Protein AF-A0A2V9R6T0-F1 (afdb_monomer_lite)

Sequence (120 aa):
MTHANSLVVWLVMPTHTGNEALAFILRWIHLLAGITWVGLLYFFNLVNVPFMKQVDAAAKPKVFQYMTLPTLNLFRWSALLTVFMGFWYWSQIYVAADAKRDGTNPGATIGLFLLKGRSR

pLDDT: mean 86.35, std 11.35, range [49.09, 97.75]

Secondary structure (DSSP, 8-state):
-HHHHHHHHHHHSPP--HHHHHHHHHHHHHHHHHHHHHHHHHIIIIIIHHHHHHS-TTTHHHHIIIIIHHHHHHHHHHHHHHHHHHHHHHIIIIIHHHHHHHT--HHHHHHHHHHHTT--

Radius of gyration: 23.48 Å; chains: 1; bounding box: 47×50×60 Å

Structure (mmCIF, N/CA/C/O backbone):
data_AF-A0A2V9R6T0-F1
#
_entry.id   AF-A0A2V9R6T0-F1
#
loop_
_atom_site.group_PDB
_atom_site.id
_atom_site.type_symbol
_atom_site.label_atom_id
_atom_site.label_alt_id
_atom_site.label_comp_id
_atom_site.label_asym_id
_atom_site.label_entity_id
_atom_site.label_seq_id
_atom_site.pdbx_PDB_ins_code
_atom_site.Cartn_x
_atom_site.Cartn_y
_atom_site.Cartn_z
_atom_site.occupancy
_atom_site.B_iso_or_equiv
_atom_site.auth_seq_id
_atom_site.auth_comp_id
_atom_site.auth_asym_id
_atom_site.auth_atom_id
_atom_site.pdbx_PDB_model_num
ATOM 1 N N . MET A 1 1 ? 28.602 -41.046 -23.183 1.00 56.12 1 MET A N 1
ATOM 2 C CA . MET A 1 1 ? 27.557 -40.110 -23.668 1.00 5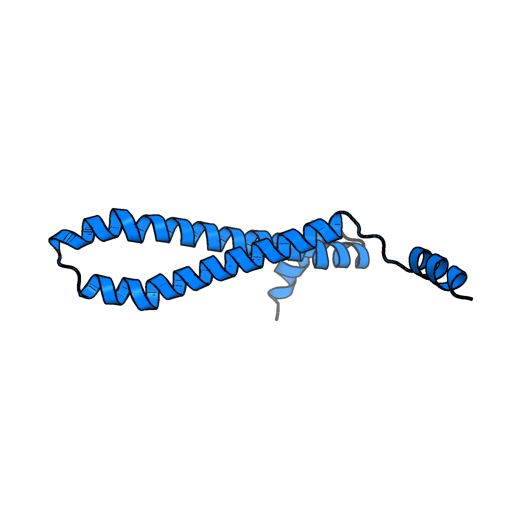6.12 1 MET A CA 1
ATOM 3 C C . MET A 1 1 ? 26.994 -39.194 -22.568 1.00 56.12 1 MET A C 1
ATOM 5 O O . MET A 1 1 ? 26.330 -38.225 -22.893 1.00 56.12 1 MET A O 1
ATOM 9 N N . THR A 1 2 ? 27.302 -39.413 -21.284 1.00 59.25 2 THR A N 1
ATOM 10 C CA . THR A 1 2 ? 26.828 -38.601 -20.142 1.00 59.25 2 THR A CA 1
ATOM 11 C C . THR A 1 2 ? 27.580 -37.274 -19.927 1.00 59.25 2 THR A C 1
ATOM 13 O O . THR A 1 2 ? 26.988 -36.330 -19.422 1.00 59.25 2 THR A O 1
ATOM 16 N N . HIS A 1 3 ? 28.842 -37.154 -20.364 1.00 57.22 3 HIS A N 1
ATOM 17 C CA . HIS A 1 3 ? 29.650 -35.924 -20.223 1.00 57.22 3 HIS A CA 1
ATOM 18 C C . HIS A 1 3 ? 29.343 -34.825 -21.258 1.00 57.22 3 HIS A C 1
ATOM 20 O O . HIS A 1 3 ? 29.633 -33.656 -21.024 1.00 57.22 3 HIS A O 1
ATOM 26 N N . ALA A 1 4 ? 28.746 -35.178 -22.402 1.00 59.28 4 ALA A N 1
ATOM 27 C CA . ALA A 1 4 ? 28.353 -34.200 -23.420 1.00 59.28 4 ALA A CA 1
ATOM 28 C C . ALA A 1 4 ? 27.143 -33.369 -22.959 1.00 59.28 4 ALA A C 1
ATOM 30 O O . ALA A 1 4 ? 27.075 -32.169 -23.208 1.00 59.28 4 ALA A O 1
ATOM 31 N N . ASN A 1 5 ? 26.231 -33.988 -22.202 1.00 62.75 5 ASN A N 1
ATOM 32 C CA . ASN A 1 5 ? 25.014 -33.335 -21.728 1.00 62.75 5 ASN A CA 1
ATOM 33 C C . ASN A 1 5 ? 25.303 -32.222 -20.708 1.00 62.75 5 ASN A C 1
ATOM 35 O O . ASN A 1 5 ? 24.610 -31.212 -20.711 1.00 62.75 5 ASN A O 1
ATOM 39 N N . SER A 1 6 ? 26.345 -32.345 -19.876 1.00 68.12 6 SER A N 1
ATOM 40 C CA . SER A 1 6 ? 26.683 -31.318 -18.876 1.00 68.12 6 SER A CA 1
ATOM 41 C C . SER A 1 6 ? 27.251 -30.032 -19.484 1.00 68.12 6 SER A C 1
ATOM 43 O O . SER A 1 6 ? 27.017 -28.953 -18.947 1.00 68.12 6 SER A O 1
ATOM 45 N N . LEU A 1 7 ? 27.970 -30.123 -20.608 1.00 70.06 7 LEU A N 1
ATOM 46 C CA . LEU A 1 7 ? 28.499 -28.949 -21.317 1.00 70.06 7 LEU A CA 1
ATOM 47 C C . LEU A 1 7 ? 27.400 -28.211 -22.090 1.00 70.06 7 LEU A C 1
ATOM 49 O O . LEU A 1 7 ? 27.383 -26.984 -22.122 1.00 70.06 7 LEU A O 1
ATOM 53 N N . VAL A 1 8 ? 26.446 -28.960 -22.652 1.00 72.69 8 VAL A N 1
ATOM 54 C CA . VAL A 1 8 ? 25.255 -28.397 -23.304 1.00 72.69 8 VAL A CA 1
ATOM 55 C C . VAL A 1 8 ? 24.366 -27.671 -22.293 1.00 72.69 8 VAL A C 1
ATOM 57 O O . VAL A 1 8 ? 23.856 -26.600 -22.605 1.00 72.69 8 VAL A O 1
ATOM 60 N N . VAL A 1 9 ? 24.236 -28.193 -21.066 1.00 74.50 9 VAL A N 1
ATOM 61 C CA . VAL A 1 9 ? 23.524 -27.498 -19.982 1.00 74.50 9 VAL A CA 1
ATOM 62 C C . VAL A 1 9 ? 24.165 -26.133 -19.725 1.00 74.50 9 VAL A C 1
ATOM 64 O O . VAL A 1 9 ? 23.489 -25.127 -19.883 1.00 74.50 9 VAL A O 1
ATOM 67 N N . TRP A 1 10 ? 25.467 -26.055 -19.444 1.00 72.12 10 TRP A N 1
ATOM 68 C CA . TRP A 1 10 ? 26.134 -24.769 -19.181 1.00 72.12 10 TRP A CA 1
ATOM 69 C C . TRP A 1 10 ? 26.043 -23.750 -20.329 1.00 72.12 10 TRP A C 1
ATOM 71 O O . TRP A 1 10 ? 26.014 -22.553 -20.060 1.00 72.12 10 TRP A O 1
ATOM 81 N N . LEU A 1 11 ? 25.963 -24.204 -21.583 1.00 77.75 11 LEU A N 1
ATOM 82 C CA . LEU A 1 11 ? 25.827 -23.333 -22.756 1.00 77.75 11 LEU A CA 1
ATOM 83 C C . LEU A 1 11 ? 24.414 -22.732 -22.905 1.00 77.75 11 LEU A C 1
ATOM 85 O O . LEU A 1 11 ? 24.262 -21.658 -23.482 1.00 77.75 11 LEU A O 1
ATOM 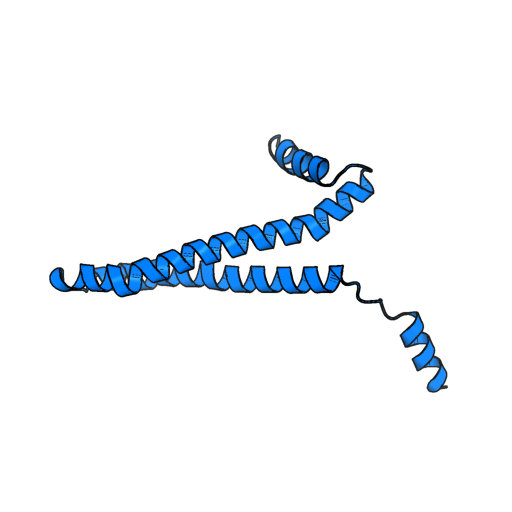89 N N . VAL A 1 12 ? 23.385 -23.434 -22.420 1.00 77.94 12 VAL A N 1
ATOM 90 C CA . VAL A 1 12 ? 21.966 -23.059 -22.589 1.00 77.94 12 VAL A CA 1
ATOM 91 C C . VAL A 1 12 ? 21.364 -22.468 -21.305 1.00 77.94 12 VAL A C 1
ATOM 93 O O . VAL A 1 12 ? 20.288 -21.873 -21.352 1.00 77.94 12 VAL A O 1
ATOM 96 N N . MET A 1 13 ? 22.044 -22.583 -20.157 1.00 75.00 13 MET A N 1
ATOM 97 C CA . MET A 1 13 ? 21.575 -21.998 -18.897 1.00 75.00 13 MET A CA 1
ATOM 98 C C . MET A 1 13 ? 21.495 -20.464 -18.999 1.00 75.00 13 MET A C 1
ATOM 100 O O . MET A 1 13 ? 22.505 -19.816 -19.285 1.00 75.00 13 MET A O 1
ATOM 104 N N . PRO A 1 14 ? 20.324 -19.856 -18.731 1.00 72.19 14 PRO A N 1
ATOM 105 C CA . PRO A 1 14 ? 20.191 -18.407 -18.668 1.00 72.19 14 PRO A CA 1
ATOM 106 C C . PRO A 1 14 ? 21.121 -17.826 -17.599 1.00 72.19 14 PRO A C 1
ATOM 108 O O . PRO A 1 14 ? 21.140 -18.288 -16.458 1.00 72.19 14 PRO A O 1
ATOM 111 N N . THR A 1 15 ? 21.882 -16.792 -17.947 1.00 74.50 15 THR A N 1
ATOM 112 C CA . THR A 1 15 ? 22.682 -16.045 -16.976 1.00 74.50 15 THR A CA 1
ATOM 113 C C . THR A 1 15 ? 21.765 -15.151 -16.154 1.00 74.50 15 THR A C 1
ATOM 115 O O . THR A 1 15 ? 21.173 -14.226 -16.709 1.00 74.50 15 THR A O 1
ATOM 118 N N . HIS A 1 16 ? 21.674 -15.384 -14.845 1.00 70.25 16 HIS A N 1
ATOM 119 C CA . HIS A 1 16 ? 20.917 -14.501 -13.963 1.00 70.25 16 HIS A CA 1
ATOM 120 C C . HIS A 1 16 ? 21.584 -13.131 -13.875 1.00 70.25 16 HIS A C 1
ATOM 122 O O . HIS A 1 16 ? 22.672 -12.989 -13.312 1.00 70.25 16 HIS A O 1
ATOM 128 N N . THR A 1 17 ? 20.946 -12.113 -14.447 1.00 81.12 17 THR A N 1
ATOM 129 C CA . THR A 1 17 ? 21.444 -10.737 -14.370 1.00 81.12 17 THR A CA 1
ATOM 130 C C . THR A 1 17 ? 21.092 -10.099 -13.021 1.00 81.12 17 THR A C 1
ATOM 132 O O . THR A 1 17 ? 20.099 -10.451 -12.385 1.00 81.12 17 THR A O 1
ATOM 135 N N . GLY A 1 18 ? 21.870 -9.104 -12.574 1.00 80.00 18 GLY A N 1
ATOM 136 C CA . GLY A 1 18 ? 21.569 -8.369 -11.333 1.00 80.00 18 GLY A CA 1
ATOM 137 C C . GLY A 1 18 ? 20.174 -7.723 -11.326 1.00 80.00 18 GLY A C 1
ATOM 138 O O . GLY A 1 18 ? 19.544 -7.611 -10.277 1.00 80.00 18 GLY A O 1
ATOM 139 N N . ASN A 1 19 ? 19.646 -7.379 -12.503 1.00 82.75 19 ASN A N 1
ATOM 140 C CA . ASN A 1 19 ? 18.300 -6.828 -12.662 1.00 82.75 19 ASN A CA 1
ATOM 141 C C . ASN A 1 19 ? 17.198 -7.852 -12.354 1.00 82.75 19 ASN A C 1
ATOM 143 O O . ASN A 1 19 ? 16.179 -7.493 -11.770 1.00 82.75 19 ASN A O 1
ATOM 147 N N . GLU A 1 20 ? 17.400 -9.127 -12.691 1.00 84.62 20 GLU A N 1
ATOM 148 C CA . GLU A 1 20 ? 16.445 -10.195 -12.367 1.00 84.62 20 GLU A CA 1
ATOM 149 C C . GLU A 1 20 ? 16.375 -10.440 -10.858 1.00 84.62 20 GLU A C 1
ATOM 151 O O . GLU A 1 20 ? 15.283 -10.576 -10.301 1.00 84.62 20 GLU A O 1
ATOM 156 N N . ALA A 1 21 ? 17.530 -10.430 -10.183 1.00 87.06 21 ALA A N 1
ATOM 157 C CA . ALA A 1 21 ? 17.602 -10.557 -8.730 1.00 87.06 21 ALA A CA 1
ATOM 158 C C . ALA A 1 21 ? 16.884 -9.393 -8.026 1.00 87.06 21 ALA A C 1
ATOM 160 O O . ALA A 1 21 ? 16.087 -9.616 -7.111 1.00 87.06 21 ALA A O 1
ATOM 161 N N . LEU A 1 22 ? 17.097 -8.156 -8.489 1.00 87.94 22 LEU A N 1
ATOM 162 C CA . LEU A 1 22 ? 16.386 -6.982 -7.975 1.00 87.94 22 LEU A CA 1
ATOM 163 C C . LEU A 1 22 ? 14.874 -7.074 -8.213 1.00 87.94 22 LEU A C 1
ATOM 165 O O . LEU A 1 22 ? 14.099 -6.843 -7.285 1.00 87.94 22 LEU A O 1
ATOM 169 N N . ALA A 1 23 ? 14.442 -7.466 -9.413 1.00 88.69 23 ALA A N 1
ATOM 170 C CA . ALA A 1 23 ? 13.027 -7.639 -9.733 1.00 88.69 23 ALA A CA 1
ATOM 171 C C . ALA A 1 23 ? 12.361 -8.694 -8.831 1.00 88.69 23 ALA A C 1
ATOM 173 O O . ALA A 1 23 ? 11.238 -8.496 -8.362 1.00 88.69 23 ALA A O 1
ATOM 174 N N . PHE A 1 24 ? 13.055 -9.798 -8.545 1.00 90.19 24 PHE A N 1
ATOM 175 C CA . PHE A 1 24 ? 12.573 -10.823 -7.622 1.00 90.19 24 PHE A CA 1
ATOM 176 C C . PHE A 1 24 ? 12.392 -10.273 -6.201 1.00 90.19 24 PHE A C 1
ATOM 178 O O . PHE A 1 24 ? 11.322 -10.439 -5.612 1.00 90.19 24 PHE A O 1
ATOM 185 N N . ILE A 1 25 ? 13.397 -9.572 -5.672 1.00 92.12 25 ILE A N 1
ATOM 186 C CA . ILE A 1 25 ? 13.343 -8.973 -4.330 1.00 92.12 25 ILE A CA 1
ATOM 187 C C . ILE A 1 25 ? 12.193 -7.962 -4.234 1.00 92.12 25 ILE A C 1
ATOM 189 O O . ILE A 1 25 ? 11.384 -8.036 -3.308 1.00 92.12 25 ILE A O 1
ATOM 193 N N . LEU A 1 26 ? 12.067 -7.061 -5.211 1.00 92.56 26 LEU A N 1
ATOM 194 C CA . LEU A 1 26 ? 10.995 -6.062 -5.255 1.00 92.56 26 LEU A CA 1
ATOM 195 C C . LEU A 1 26 ? 9.604 -6.702 -5.272 1.00 92.56 26 LEU A C 1
ATOM 197 O O . LEU A 1 26 ? 8.710 -6.239 -4.561 1.00 92.56 26 LEU A O 1
ATOM 201 N N . ARG A 1 27 ? 9.427 -7.793 -6.030 1.00 93.31 27 ARG A N 1
ATOM 202 C CA . ARG A 1 27 ? 8.170 -8.552 -6.063 1.00 93.31 27 ARG A CA 1
ATOM 203 C C . ARG A 1 27 ? 7.815 -9.096 -4.680 1.00 93.31 27 ARG A C 1
ATOM 205 O O . ARG A 1 27 ? 6.684 -8.924 -4.234 1.00 93.31 27 ARG A O 1
ATOM 212 N N . TRP A 1 28 ? 8.758 -9.735 -3.992 1.00 94.75 28 TRP A N 1
ATOM 213 C CA . TRP A 1 28 ? 8.494 -10.298 -2.665 1.00 94.75 28 TRP A CA 1
ATOM 214 C C . TRP A 1 28 ? 8.236 -9.224 -1.615 1.00 94.75 28 TRP A C 1
ATOM 216 O O . TRP A 1 28 ? 7.294 -9.365 -0.839 1.00 94.75 28 TRP A O 1
ATOM 226 N N . ILE A 1 29 ? 8.997 -8.127 -1.624 1.00 96.06 29 ILE A N 1
ATOM 227 C CA . ILE A 1 29 ? 8.743 -7.001 -0.715 1.00 96.06 29 IL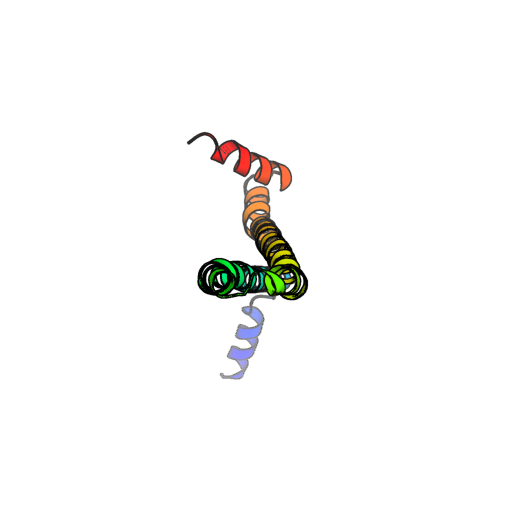E A CA 1
ATOM 228 C C . ILE A 1 29 ? 7.346 -6.420 -0.966 1.00 96.06 29 ILE A C 1
ATOM 230 O O . ILE A 1 29 ? 6.610 -6.198 -0.007 1.00 96.06 29 ILE A O 1
ATOM 234 N N . HIS A 1 30 ? 6.944 -6.226 -2.228 1.00 95.75 30 HIS A N 1
ATOM 235 C CA . HIS A 1 30 ? 5.597 -5.767 -2.577 1.00 95.75 30 HIS A CA 1
ATOM 236 C C . HIS A 1 30 ? 4.508 -6.707 -2.038 1.00 95.75 30 HIS A C 1
ATOM 238 O O . HIS A 1 30 ? 3.546 -6.243 -1.430 1.00 95.75 30 HIS A O 1
ATOM 244 N N . LEU A 1 31 ? 4.673 -8.023 -2.210 1.00 96.38 31 LEU A N 1
ATOM 245 C CA . LEU A 1 31 ? 3.705 -9.015 -1.733 1.00 96.38 31 LEU A CA 1
ATOM 246 C C . LEU A 1 31 ? 3.617 -9.052 -0.202 1.00 96.38 31 LEU A C 1
ATOM 248 O O . LEU A 1 31 ? 2.517 -9.034 0.341 1.00 96.38 31 LEU A O 1
ATOM 252 N N . LEU A 1 32 ? 4.749 -9.059 0.505 1.00 97.56 32 LEU A N 1
ATOM 253 C CA . LEU A 1 32 ? 4.776 -9.074 1.973 1.00 97.56 32 LEU A CA 1
ATOM 254 C C . LEU A 1 32 ? 4.216 -7.776 2.572 1.00 97.56 32 LEU A C 1
ATOM 256 O O . LEU A 1 32 ? 3.456 -7.815 3.546 1.00 97.56 32 LEU A O 1
ATOM 260 N N . ALA A 1 33 ? 4.541 -6.630 1.969 1.00 97.25 33 ALA A N 1
ATOM 261 C CA . ALA A 1 33 ? 3.948 -5.351 2.341 1.00 97.25 33 ALA A CA 1
ATOM 262 C C . ALA A 1 33 ? 2.432 -5.361 2.087 1.00 97.25 33 ALA A C 1
ATOM 264 O O . ALA A 1 33 ? 1.676 -4.928 2.957 1.00 97.25 33 ALA A O 1
ATOM 265 N N . GLY A 1 34 ? 1.985 -5.928 0.959 1.00 97.44 34 GLY A N 1
ATOM 266 C CA . GLY A 1 34 ? 0.572 -6.036 0.599 1.00 97.44 34 GLY A CA 1
ATOM 267 C C . GLY A 1 34 ? -0.215 -6.935 1.551 1.00 97.44 34 GLY A C 1
ATOM 268 O O . GLY A 1 34 ? -1.286 -6.548 2.015 1.00 97.44 34 GLY A O 1
ATOM 269 N N . ILE A 1 35 ? 0.343 -8.092 1.920 1.00 97.75 35 ILE A N 1
ATOM 270 C CA . ILE A 1 35 ? -0.224 -8.990 2.939 1.00 97.75 35 ILE A CA 1
ATOM 271 C C . ILE A 1 35 ? -0.359 -8.256 4.275 1.00 97.75 35 ILE A C 1
ATOM 273 O O . ILE A 1 35 ? -1.407 -8.332 4.911 1.00 97.75 35 ILE A O 1
ATOM 277 N N . THR A 1 36 ? 0.668 -7.510 4.685 1.00 96.88 36 THR A N 1
ATOM 278 C CA . THR A 1 36 ? 0.626 -6.722 5.925 1.00 96.88 36 THR A CA 1
ATOM 279 C C . THR A 1 36 ? -0.443 -5.630 5.847 1.00 96.88 36 THR A C 1
ATOM 281 O O . THR A 1 36 ? -1.237 -5.475 6.772 1.00 96.88 36 THR A O 1
ATOM 284 N N . TRP A 1 37 ? -0.516 -4.905 4.730 1.00 97.75 37 TRP A N 1
ATOM 285 C CA . TRP A 1 37 ? -1.484 -3.832 4.514 1.00 97.75 37 TRP A CA 1
ATOM 286 C C . TRP A 1 37 ? -2.931 -4.343 4.576 1.00 97.75 37 TRP A C 1
ATOM 288 O O . TRP A 1 37 ? -3.743 -3.819 5.343 1.00 97.75 37 TRP A O 1
ATOM 298 N N . VAL A 1 38 ? -3.242 -5.407 3.830 1.00 97.56 38 VAL A N 1
ATOM 299 C CA . VAL A 1 38 ? -4.577 -6.027 3.803 1.00 97.56 38 VAL A CA 1
ATOM 300 C C . VAL A 1 38 ? -4.897 -6.728 5.126 1.00 97.56 38 VAL A C 1
ATOM 302 O O . VAL A 1 38 ? -6.009 -6.601 5.638 1.00 97.56 38 VAL A O 1
ATOM 305 N N . GLY A 1 39 ? -3.924 -7.404 5.737 1.00 97.50 39 GLY A N 1
ATOM 306 C CA . GLY A 1 39 ? -4.085 -8.022 7.054 1.00 97.50 39 GLY A CA 1
ATOM 307 C C . GLY A 1 39 ? -4.457 -7.001 8.131 1.00 97.50 39 GLY A C 1
ATOM 308 O O . GLY A 1 39 ? -5.371 -7.235 8.923 1.00 97.50 39 GLY A O 1
ATOM 309 N N . LEU A 1 40 ? -3.825 -5.824 8.112 1.00 96.75 40 LEU A N 1
ATOM 310 C CA . LEU A 1 40 ? -4.167 -4.722 9.010 1.00 96.75 40 LEU A CA 1
ATOM 311 C C . LEU A 1 40 ? -5.546 -4.119 8.708 1.00 96.75 40 LEU A C 1
ATOM 313 O O . LEU A 1 40 ? -6.261 -3.773 9.649 1.00 96.75 40 LEU A O 1
ATOM 317 N N . LEU A 1 41 ? -5.974 -4.049 7.438 1.00 96.62 41 LEU A N 1
ATOM 318 C CA . LEU A 1 41 ? -7.357 -3.669 7.105 1.00 96.62 41 LEU A CA 1
ATOM 319 C C . LEU A 1 41 ? -8.358 -4.618 7.751 1.00 96.62 41 LEU A C 1
ATOM 321 O O . LEU A 1 41 ? -9.327 -4.160 8.359 1.00 96.62 41 LEU A O 1
ATOM 325 N N . TYR A 1 42 ? -8.133 -5.924 7.646 1.00 97.31 42 TYR A N 1
ATOM 326 C CA . TYR A 1 42 ? -9.021 -6.901 8.264 1.00 97.31 42 TYR A CA 1
ATOM 327 C C . TYR A 1 42 ? -9.000 -6.811 9.786 1.00 97.31 42 TYR A C 1
ATOM 329 O O . TYR A 1 42 ? -10.068 -6.820 10.395 1.00 97.31 42 TYR A O 1
ATOM 337 N N . PHE A 1 43 ? -7.834 -6.616 10.401 1.00 95.88 43 PHE A N 1
ATOM 338 C CA . PHE A 1 43 ? -7.746 -6.362 11.838 1.00 95.88 43 PHE A CA 1
ATOM 339 C C . PHE A 1 43 ? -8.591 -5.149 12.257 1.00 95.88 43 PHE A C 1
ATOM 341 O O . PHE A 1 43 ? -9.405 -5.253 13.175 1.00 95.88 43 PHE A O 1
ATOM 348 N N . PHE A 1 44 ? -8.462 -4.010 11.574 1.00 95.75 44 PHE A N 1
ATOM 349 C CA . PHE A 1 44 ? -9.218 -2.813 11.939 1.00 95.75 44 PHE A CA 1
ATOM 350 C C . PHE A 1 44 ? -10.728 -2.981 11.757 1.00 95.75 44 PHE A C 1
ATOM 352 O O . PHE A 1 44 ? -11.490 -2.613 12.653 1.00 95.75 44 PHE A O 1
ATOM 359 N N . ASN A 1 45 ? -11.156 -3.553 10.631 1.00 95.19 45 ASN A N 1
ATOM 360 C CA . ASN A 1 45 ? -12.573 -3.665 10.291 1.00 95.19 45 ASN A CA 1
ATOM 361 C C . ASN A 1 45 ? -13.287 -4.776 11.072 1.00 95.19 45 ASN A C 1
ATOM 363 O O . ASN A 1 45 ? -14.392 -4.564 11.568 1.00 95.19 45 ASN A O 1
ATOM 367 N N . LEU A 1 46 ? -12.665 -5.951 11.183 1.00 96.62 46 LEU A N 1
ATOM 368 C CA . LEU A 1 46 ? -13.309 -7.143 11.737 1.00 96.62 46 LEU A CA 1
ATOM 369 C C . LEU A 1 46 ? -13.067 -7.305 13.238 1.00 96.62 46 LEU A C 1
ATOM 371 O O . LEU A 1 46 ? -13.910 -7.877 13.922 1.00 96.62 46 LEU A O 1
ATOM 375 N N . VAL A 1 47 ? -11.941 -6.807 13.759 1.00 95.50 47 VAL A N 1
ATOM 376 C CA . VAL A 1 47 ? -11.547 -7.018 15.161 1.00 95.50 47 VAL A CA 1
ATOM 377 C C . VAL A 1 47 ? -11.615 -5.720 15.960 1.00 95.50 47 VAL A C 1
ATOM 379 O O . VAL A 1 47 ? -12.352 -5.648 16.942 1.00 95.50 47 VAL A O 1
ATOM 382 N N . ASN A 1 48 ? -10.900 -4.672 15.540 1.00 93.81 48 ASN A N 1
ATOM 383 C CA . ASN A 1 48 ? -10.757 -3.455 16.344 1.00 93.81 48 ASN A CA 1
ATOM 384 C C . ASN A 1 48 ? -12.089 -2.706 16.523 1.00 93.81 48 ASN A C 1
ATOM 386 O O . ASN A 1 48 ? -12.427 -2.310 17.636 1.00 93.81 48 ASN A O 1
ATOM 390 N N . VAL A 1 49 ? -12.872 -2.527 15.451 1.00 93.44 49 VAL A N 1
ATOM 391 C CA . VAL A 1 49 ? -14.152 -1.797 15.525 1.00 93.44 49 VAL A CA 1
ATOM 392 C C . VAL A 1 49 ? -15.163 -2.480 16.463 1.00 93.44 49 VAL A C 1
ATOM 394 O O . VAL A 1 49 ? -15.696 -1.789 17.335 1.00 93.44 49 VAL A O 1
ATOM 397 N N . PRO A 1 50 ? -15.436 -3.798 16.363 1.00 95.12 50 PRO A N 1
ATOM 398 C CA . PRO A 1 50 ? -16.284 -4.489 17.337 1.00 95.12 50 PRO A CA 1
ATOM 399 C C . PRO A 1 50 ? -15.712 -4.483 18.758 1.00 95.12 50 PRO A C 1
ATOM 401 O O . PRO A 1 50 ? -16.460 -4.245 19.705 1.00 95.12 50 PRO A O 1
ATOM 404 N N . PHE A 1 51 ? -14.400 -4.685 18.914 1.00 93.56 51 PHE A N 1
ATOM 405 C CA . PHE A 1 51 ? -13.731 -4.675 20.216 1.00 93.56 51 PHE A CA 1
ATOM 406 C C . PHE A 1 51 ? -13.913 -3.336 20.944 1.00 93.56 51 PHE A C 1
ATOM 408 O O . PHE A 1 51 ? -14.335 -3.303 22.098 1.00 93.56 51 PHE A O 1
ATOM 415 N N . MET A 1 52 ? -13.722 -2.212 20.251 1.00 91.94 52 MET A N 1
ATOM 416 C CA . MET A 1 52 ? -13.861 -0.869 20.829 1.00 91.94 52 MET A CA 1
ATOM 417 C C . MET A 1 52 ? -15.286 -0.527 21.305 1.00 91.94 52 MET A C 1
ATOM 419 O O . MET A 1 52 ? -15.458 0.412 22.091 1.00 91.94 52 MET A O 1
ATOM 423 N N . LYS A 1 53 ? -16.312 -1.270 20.863 1.00 91.94 53 LYS A N 1
ATOM 424 C CA . LYS A 1 53 ? -17.687 -1.141 21.381 1.00 91.94 53 LYS A CA 1
ATOM 425 C C . LYS A 1 53 ? -17.856 -1.772 22.764 1.00 91.94 53 LYS A C 1
ATOM 427 O O . LYS A 1 53 ? -18.738 -1.347 23.499 1.00 91.94 53 LYS A O 1
ATOM 432 N N . GLN A 1 54 ? -17.024 -2.755 23.104 1.00 93.00 54 GLN A N 1
ATOM 433 C CA . GLN A 1 54 ? -17.083 -3.502 24.366 1.00 93.00 54 GLN A CA 1
ATOM 434 C C . GLN A 1 54 ? -16.186 -2.892 25.454 1.00 93.00 54 GLN A C 1
ATOM 436 O O . GLN A 1 54 ? -16.376 -3.159 26.635 1.00 93.00 54 GLN A O 1
ATOM 441 N N . VAL A 1 55 ? -15.205 -2.072 25.067 1.00 92.12 55 VAL A N 1
ATOM 442 C CA . VAL A 1 55 ? -14.279 -1.407 25.994 1.00 92.12 55 VAL A CA 1
ATOM 443 C C . VAL A 1 55 ? -14.991 -0.283 26.755 1.00 92.12 55 VAL A C 1
ATOM 445 O O . VAL A 1 55 ? -15.663 0.553 26.147 1.00 92.12 55 VAL A O 1
ATOM 448 N N . ASP A 1 56 ? -14.790 -0.219 28.072 1.00 92.31 56 ASP A N 1
ATOM 449 C CA . ASP A 1 56 ? -15.300 0.863 28.921 1.00 92.31 56 ASP A CA 1
ATOM 450 C C . ASP A 1 56 ? -14.690 2.229 28.549 1.00 92.31 56 ASP A C 1
ATOM 452 O O . ASP A 1 56 ? -13.523 2.329 28.155 1.00 92.31 56 ASP A O 1
ATOM 456 N N . ALA A 1 57 ? -15.467 3.303 28.687 1.00 90.12 57 ALA A N 1
ATOM 457 C CA . ALA A 1 57 ? -15.092 4.652 28.268 1.00 90.12 57 ALA A CA 1
ATOM 458 C C . ALA A 1 57 ? -13.775 5.135 28.902 1.00 90.12 57 ALA A C 1
ATOM 460 O O . ALA A 1 57 ? -12.981 5.785 28.221 1.00 90.12 57 ALA A O 1
ATOM 461 N N . ALA A 1 58 ? -13.499 4.759 30.155 1.00 92.81 58 ALA A N 1
ATOM 462 C CA . ALA A 1 58 ? -12.259 5.112 30.847 1.00 92.81 58 ALA A CA 1
ATOM 463 C C . ALA A 1 58 ? -11.011 4.413 30.265 1.00 92.81 58 ALA A C 1
ATOM 465 O O . ALA A 1 58 ? -9.901 4.945 30.342 1.00 92.81 58 ALA A O 1
ATOM 466 N N . ALA A 1 59 ? -11.172 3.233 29.658 1.00 91.12 59 ALA A N 1
ATOM 467 C CA . ALA A 1 59 ? -10.073 2.435 29.111 1.00 91.12 59 ALA A CA 1
ATOM 468 C C . ALA A 1 59 ? -9.790 2.720 27.623 1.00 91.12 59 ALA A C 1
ATOM 470 O O . ALA A 1 59 ? -8.660 2.520 27.164 1.00 91.12 59 ALA A O 1
ATOM 471 N N . LYS A 1 60 ? -10.775 3.233 26.869 1.00 91.75 60 LYS A N 1
ATOM 472 C CA . LYS A 1 60 ? -10.647 3.525 25.425 1.00 91.75 60 LYS A CA 1
ATOM 473 C C . LYS A 1 60 ? -9.425 4.377 25.054 1.00 91.75 60 LYS A C 1
ATOM 475 O O . LYS A 1 60 ? -8.750 4.001 24.094 1.00 91.75 60 LYS A O 1
ATOM 480 N N . PRO A 1 61 ? -9.079 5.469 25.769 1.00 93.50 61 PRO A N 1
ATOM 481 C CA . PRO A 1 61 ? -7.935 6.302 25.393 1.00 93.50 61 PRO A CA 1
ATOM 482 C C . PRO A 1 61 ? -6.608 5.540 25.443 1.00 93.50 61 PRO A C 1
ATOM 484 O O . PRO A 1 61 ? -5.786 5.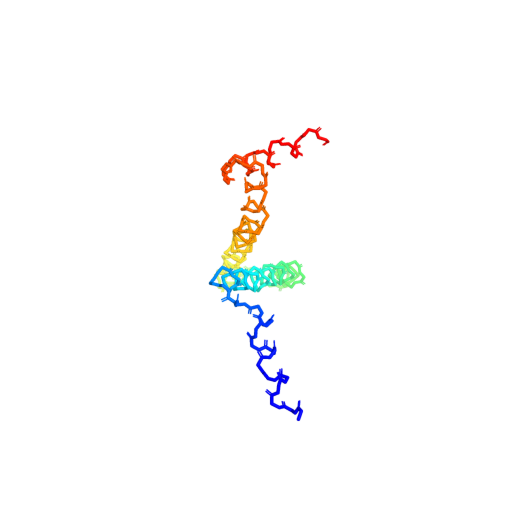672 24.539 1.00 93.50 61 PRO A O 1
ATOM 487 N N . LYS A 1 62 ? -6.425 4.677 26.453 1.00 93.44 62 LYS A N 1
ATOM 488 C CA . LYS A 1 62 ? -5.216 3.852 26.585 1.00 93.44 62 LYS A CA 1
ATOM 489 C C . LYS A 1 62 ? -5.120 2.828 25.455 1.00 93.44 62 LYS A C 1
ATOM 491 O O . LYS A 1 62 ? -4.066 2.700 24.840 1.00 93.44 62 LYS A O 1
ATOM 496 N N . VAL A 1 63 ? -6.220 2.147 25.127 1.00 92.88 63 VAL A N 1
ATOM 497 C CA . VAL A 1 63 ? -6.266 1.213 23.985 1.00 92.88 63 VAL A CA 1
ATOM 498 C C . VAL A 1 63 ? -5.940 1.939 22.678 1.00 92.88 63 VAL A C 1
ATOM 500 O O . VAL A 1 63 ? -5.175 1.441 21.850 1.00 92.88 63 VAL A O 1
ATOM 503 N N . PHE A 1 64 ? -6.472 3.146 22.493 1.00 93.25 64 PHE A N 1
ATOM 504 C CA . PHE A 1 64 ? -6.206 3.925 21.292 1.00 93.25 64 PHE A CA 1
ATOM 505 C C . PHE A 1 64 ? -4.724 4.313 21.179 1.00 93.25 64 PHE A C 1
ATOM 507 O O . PHE A 1 64 ? -4.123 4.132 20.119 1.00 93.25 64 PHE A O 1
ATOM 514 N N . GLN A 1 65 ? -4.121 4.768 22.280 1.00 94.12 65 GLN A N 1
ATOM 515 C CA . GLN A 1 65 ? -2.722 5.189 22.342 1.00 94.12 65 GLN A CA 1
ATOM 516 C C . GLN A 1 65 ? -1.732 4.036 22.140 1.00 94.12 65 GLN A C 1
ATOM 518 O O . GLN A 1 65 ? -0.769 4.192 21.393 1.00 94.12 65 GLN A O 1
ATOM 523 N N . TYR A 1 66 ? -1.951 2.896 22.797 1.00 93.62 66 TYR A N 1
ATOM 524 C CA . TYR A 1 66 ? -0.973 1.803 22.810 1.00 93.62 66 TYR A CA 1
ATOM 525 C C . TYR A 1 66 ? -1.195 0.756 21.717 1.00 93.62 66 TYR A C 1
ATOM 527 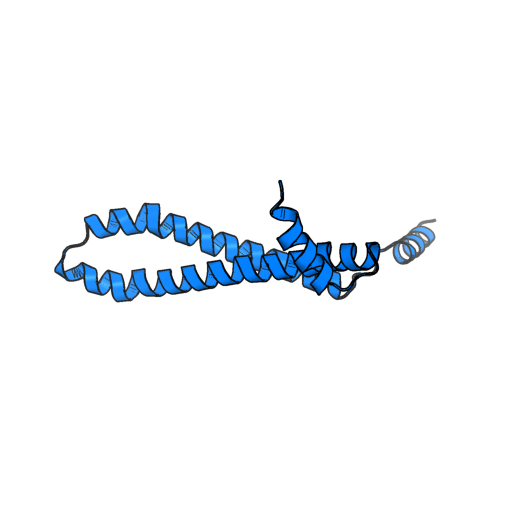O O . TYR A 1 66 ? -0.247 0.076 21.339 1.00 93.62 66 TYR A O 1
ATOM 535 N N . MET A 1 67 ? -2.416 0.629 21.196 1.00 93.75 67 MET A N 1
ATOM 536 C CA . MET A 1 67 ? -2.748 -0.374 20.183 1.00 93.75 67 MET A CA 1
ATOM 537 C C . MET A 1 67 ? -3.136 0.280 18.859 1.00 93.75 67 MET A C 1
ATOM 539 O O . MET A 1 67 ? -2.481 0.065 17.847 1.00 93.75 67 MET A O 1
ATOM 543 N N . THR A 1 68 ? -4.171 1.125 18.845 1.00 94.12 68 THR A N 1
ATOM 544 C CA . THR A 1 68 ? -4.753 1.586 17.571 1.00 94.12 68 THR A CA 1
ATOM 545 C C . THR A 1 68 ? -3.811 2.500 16.786 1.00 94.12 68 THR A C 1
ATOM 547 O O . THR A 1 68 ? -3.607 2.275 15.594 1.00 94.12 68 THR A O 1
ATOM 550 N N . LEU A 1 69 ? -3.212 3.507 17.428 1.00 94.75 69 LEU A N 1
ATOM 551 C CA . LEU A 1 69 ? -2.334 4.470 16.753 1.00 94.75 69 LEU A CA 1
ATOM 552 C C . LEU A 1 69 ? -1.037 3.839 16.207 1.00 94.75 69 LEU A C 1
ATOM 554 O O . LEU A 1 69 ? -0.732 4.0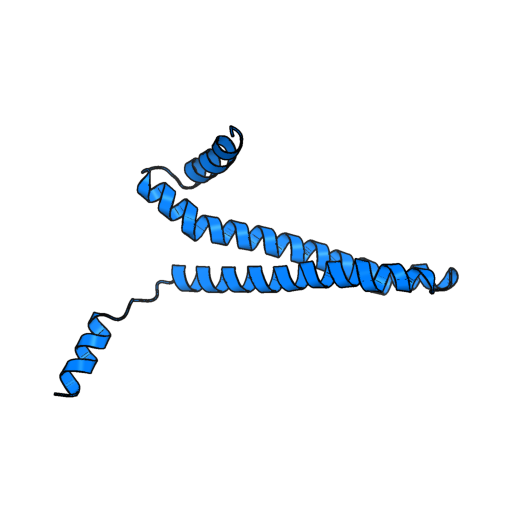76 15.034 1.00 94.75 69 LEU A O 1
ATOM 558 N N . PRO A 1 70 ? -0.290 3.009 16.965 1.00 95.94 70 PRO A N 1
ATOM 559 C CA . PRO A 1 70 ? 0.890 2.326 16.434 1.00 95.94 70 PRO A CA 1
ATOM 560 C C . PRO A 1 70 ? 0.553 1.389 15.272 1.00 95.94 70 PRO A C 1
ATOM 562 O O . PRO A 1 70 ? 1.228 1.416 14.240 1.00 95.94 70 PRO A O 1
ATOM 565 N N . THR A 1 71 ? -0.532 0.617 15.391 1.00 95.88 71 THR A N 1
ATOM 566 C CA . THR A 1 71 ? -1.001 -0.253 14.307 1.00 95.88 71 THR A CA 1
ATOM 567 C C . THR A 1 71 ? -1.411 0.562 13.076 1.00 95.88 71 THR A C 1
ATOM 569 O O . THR A 1 71 ? -1.151 0.144 11.948 1.00 95.88 71 THR A O 1
ATOM 572 N N . LEU A 1 72 ? -1.989 1.756 13.258 1.00 95.81 72 LEU A N 1
ATOM 573 C CA . LEU A 1 72 ? -2.371 2.634 12.149 1.00 95.81 72 LEU A CA 1
ATOM 574 C C . LEU A 1 72 ? -1.140 3.221 11.448 1.00 95.81 72 LEU A C 1
ATOM 576 O O . LEU A 1 72 ? -1.127 3.353 10.225 1.00 95.81 72 LEU A O 1
ATOM 580 N N . ASN A 1 73 ? -0.083 3.540 12.197 1.00 96.38 73 ASN A N 1
ATOM 581 C CA . ASN A 1 73 ? 1.188 3.949 11.607 1.00 96.38 73 ASN A CA 1
ATOM 582 C C . ASN A 1 73 ? 1.776 2.820 10.745 1.00 96.38 73 ASN A C 1
ATOM 584 O O . ASN A 1 73 ? 2.145 3.055 9.595 1.00 96.38 73 ASN A O 1
ATOM 588 N N . LEU A 1 74 ? 1.772 1.581 11.245 1.00 95.75 74 LEU A N 1
ATOM 589 C CA . LEU A 1 74 ? 2.212 0.416 10.470 1.00 95.75 74 LEU A CA 1
ATOM 590 C C . LEU A 1 74 ? 1.344 0.188 9.221 1.00 95.75 74 LEU A C 1
ATOM 592 O O . LEU A 1 74 ? 1.863 -0.119 8.148 1.00 95.75 74 LEU A O 1
ATOM 596 N N . PHE A 1 75 ? 0.031 0.399 9.324 1.00 97.00 75 PHE A N 1
ATOM 597 C CA . PHE A 1 75 ? -0.887 0.344 8.186 1.00 97.00 75 PHE A CA 1
ATOM 598 C C . PHE A 1 75 ? -0.519 1.363 7.098 1.00 97.00 75 PHE A C 1
ATOM 600 O O . PHE A 1 75 ? -0.478 1.022 5.918 1.00 97.00 75 PHE A O 1
ATOM 607 N N . ARG A 1 76 ? -0.173 2.596 7.481 1.00 96.50 76 ARG A N 1
ATOM 608 C CA . ARG A 1 76 ? 0.247 3.637 6.528 1.00 96.50 76 ARG A CA 1
ATOM 609 C C . ARG A 1 76 ? 1.558 3.273 5.836 1.00 96.50 76 ARG A C 1
ATOM 611 O O . ARG A 1 76 ? 1.646 3.366 4.615 1.00 96.50 76 ARG A O 1
ATOM 618 N N . TRP A 1 77 ? 2.558 2.833 6.597 1.00 96.88 77 TRP A N 1
ATOM 619 C CA . TRP A 1 77 ? 3.860 2.468 6.036 1.00 96.88 77 TRP A CA 1
ATOM 620 C C . TRP A 1 77 ? 3.797 1.209 5.169 1.00 96.88 77 TRP A C 1
ATOM 622 O O . TRP A 1 77 ? 4.420 1.182 4.111 1.00 96.88 77 TRP A O 1
ATOM 632 N N . SER A 1 78 ? 3.003 0.205 5.546 1.00 96.88 78 SER A N 1
ATOM 633 C CA . SER A 1 78 ? 2.785 -0.987 4.712 1.00 96.88 78 SER A CA 1
ATOM 634 C C . SER A 1 78 ? 2.060 -0.654 3.405 1.00 96.88 78 SER A C 1
ATOM 636 O O . SER A 1 78 ? 2.475 -1.136 2.351 1.00 96.88 78 SER A O 1
ATOM 638 N N . ALA A 1 79 ? 1.054 0.228 3.435 1.00 97.06 79 ALA A N 1
ATOM 639 C CA . ALA A 1 79 ? 0.383 0.715 2.229 1.00 97.06 79 ALA A CA 1
ATOM 640 C C . ALA A 1 79 ? 1.363 1.426 1.282 1.00 97.06 79 ALA A C 1
ATOM 642 O O . ALA A 1 79 ? 1.442 1.096 0.097 1.00 97.06 79 ALA A O 1
ATOM 643 N N . LEU A 1 80 ? 2.148 2.369 1.819 1.00 97.19 80 LEU A N 1
ATOM 644 C CA . LEU A 1 80 ? 3.144 3.117 1.051 1.00 97.19 80 LEU A CA 1
ATOM 645 C C . LEU A 1 80 ? 4.206 2.193 0.454 1.00 97.19 80 LEU A C 1
ATOM 647 O O . LEU A 1 80 ? 4.493 2.303 -0.734 1.00 97.19 80 LEU A O 1
ATOM 651 N N . LEU A 1 81 ? 4.749 1.260 1.242 1.00 96.25 81 LEU A N 1
ATOM 652 C CA . LEU A 1 81 ? 5.727 0.284 0.759 1.00 96.25 81 LEU A CA 1
ATOM 653 C C . LEU A 1 81 ? 5.149 -0.600 -0.343 1.00 96.25 81 LEU A C 1
ATOM 655 O O . LEU A 1 81 ? 5.814 -0.818 -1.351 1.00 96.25 81 LEU A O 1
ATOM 659 N N . THR A 1 82 ? 3.906 -1.061 -0.194 1.00 97.00 82 THR A N 1
ATOM 660 C CA . THR A 1 82 ? 3.232 -1.858 -1.226 1.00 97.00 82 THR A CA 1
ATOM 661 C C . THR A 1 82 ? 3.149 -1.067 -2.527 1.00 97.00 82 THR A C 1
ATOM 663 O O . THR A 1 82 ? 3.675 -1.503 -3.548 1.00 97.00 82 THR A O 1
ATOM 666 N N . VAL A 1 83 ? 2.561 0.129 -2.504 1.00 95.38 83 VAL A N 1
ATOM 667 C CA . VAL A 1 83 ? 2.381 0.939 -3.719 1.00 95.38 83 VAL A CA 1
ATOM 668 C C . VAL A 1 83 ? 3.725 1.319 -4.338 1.00 95.38 83 VAL A C 1
ATOM 670 O O . VAL A 1 83 ? 3.914 1.149 -5.541 1.00 95.38 83 VAL A O 1
ATOM 673 N N . PHE A 1 84 ? 4.676 1.778 -3.525 1.00 96.06 84 PHE A N 1
ATOM 674 C CA . PHE A 1 84 ? 5.981 2.225 -4.000 1.00 96.06 84 PHE A CA 1
ATOM 675 C C . PHE A 1 84 ? 6.784 1.089 -4.641 1.00 96.06 84 PHE A C 1
ATOM 677 O O . PHE A 1 84 ? 7.251 1.227 -5.771 1.00 96.06 84 PHE A O 1
ATOM 684 N N . MET A 1 85 ? 6.901 -0.056 -3.961 1.00 94.44 85 MET A N 1
ATOM 685 C CA . MET A 1 85 ? 7.649 -1.203 -4.486 1.00 94.44 85 MET A CA 1
ATOM 686 C C . MET A 1 85 ? 6.967 -1.802 -5.717 1.00 94.44 85 MET A C 1
ATOM 688 O O . MET A 1 85 ? 7.649 -2.202 -6.656 1.00 94.44 85 MET A O 1
ATOM 692 N N . GLY A 1 86 ? 5.630 -1.803 -5.758 1.00 92.75 86 GLY A N 1
ATOM 693 C CA . GLY A 1 86 ? 4.867 -2.242 -6.928 1.00 92.75 86 GLY A CA 1
ATOM 694 C C . GLY A 1 86 ? 5.079 -1.332 -8.136 1.00 92.75 86 GLY A C 1
ATOM 695 O O . GLY A 1 86 ? 5.308 -1.817 -9.243 1.00 92.75 86 GLY A O 1
ATOM 696 N N . PHE A 1 87 ? 5.077 -0.016 -7.920 1.00 92.25 87 PHE A N 1
ATOM 697 C CA . PHE A 1 87 ? 5.354 0.963 -8.969 1.00 92.25 87 PHE A CA 1
ATOM 698 C C . PHE A 1 87 ? 6.789 0.849 -9.494 1.00 92.25 87 PHE A C 1
ATOM 700 O O . PHE A 1 87 ? 7.007 0.840 -10.706 1.00 92.25 87 PHE A O 1
ATOM 707 N N . TRP A 1 88 ? 7.768 0.703 -8.597 1.00 90.88 88 TRP A N 1
ATOM 708 C CA . TRP A 1 88 ? 9.162 0.486 -8.979 1.00 90.88 88 TRP A CA 1
ATOM 709 C C . TRP A 1 88 ? 9.321 -0.800 -9.795 1.00 90.88 88 TRP A C 1
ATOM 711 O O . TRP A 1 88 ? 9.944 -0.795 -10.857 1.00 90.88 88 TRP A O 1
ATOM 721 N N . TYR A 1 89 ? 8.728 -1.896 -9.321 1.00 89.62 89 TYR A N 1
ATOM 722 C CA . TYR A 1 89 ? 8.738 -3.186 -10.003 1.00 89.62 89 TYR A CA 1
ATOM 723 C C . TYR A 1 89 ? 8.127 -3.098 -11.411 1.00 89.62 89 TYR A C 1
ATOM 725 O O . TYR A 1 89 ? 8.722 -3.574 -12.379 1.00 89.62 89 TYR A O 1
ATOM 733 N N . TRP A 1 90 ? 6.975 -2.433 -11.544 1.00 89.44 90 TRP A N 1
ATOM 734 C CA . TRP A 1 90 ? 6.330 -2.181 -12.834 1.00 89.44 90 TRP A CA 1
ATOM 735 C C . TRP A 1 90 ? 7.215 -1.348 -13.771 1.00 89.44 90 TRP A C 1
ATOM 737 O O . TRP A 1 90 ? 7.358 -1.693 -14.945 1.00 89.44 90 TRP A O 1
ATOM 747 N N . SER A 1 91 ? 7.860 -0.301 -13.250 1.00 86.00 91 SER A N 1
ATOM 748 C CA . SER A 1 91 ? 8.769 0.556 -14.017 1.00 86.00 91 SER A CA 1
ATOM 749 C C . SER A 1 91 ? 9.968 -0.222 -14.576 1.00 86.00 91 SER A C 1
ATOM 751 O O . SER A 1 91 ? 10.308 -0.105 -15.754 1.00 86.00 91 SER A O 1
ATOM 753 N N . GLN A 1 92 ? 10.579 -1.096 -13.774 1.00 82.69 92 GLN A N 1
ATOM 754 C CA . GLN A 1 92 ? 11.719 -1.888 -14.243 1.00 82.69 92 GLN A CA 1
ATOM 755 C C . GLN A 1 92 ? 11.360 -2.899 -15.336 1.00 82.69 92 GLN A C 1
ATOM 757 O O . GLN A 1 92 ? 12.188 -3.156 -16.205 1.00 82.69 92 GLN A O 1
ATOM 762 N N . ILE A 1 93 ? 10.159 -3.480 -15.300 1.00 81.75 93 ILE A N 1
ATOM 763 C CA . ILE A 1 93 ? 9.791 -4.557 -16.229 1.00 81.75 93 ILE A CA 1
ATOM 764 C C . ILE A 1 93 ? 9.098 -4.026 -17.478 1.00 81.75 93 ILE A C 1
ATOM 766 O O . ILE A 1 93 ? 9.470 -4.403 -18.585 1.00 81.75 93 ILE A O 1
ATOM 770 N N . TYR A 1 94 ? 8.090 -3.174 -17.311 1.00 80.75 94 TYR A N 1
ATOM 771 C CA . TYR A 1 94 ? 7.238 -2.746 -18.418 1.00 80.75 94 TYR A CA 1
ATOM 772 C C . TYR A 1 94 ? 7.750 -1.454 -19.037 1.00 80.75 94 TYR A C 1
ATOM 774 O O . TYR A 1 94 ? 8.024 -1.414 -20.229 1.00 80.75 94 TYR A O 1
ATOM 782 N N . VAL A 1 95 ? 7.992 -0.424 -18.223 1.00 83.31 95 VAL A N 1
ATOM 783 C CA . VAL A 1 95 ? 8.423 0.886 -18.735 1.00 83.31 95 VAL A CA 1
ATOM 784 C C . VAL A 1 95 ? 9.791 0.796 -19.403 1.00 83.31 95 VAL A C 1
ATOM 786 O O . VAL A 1 95 ? 9.980 1.361 -20.475 1.00 83.31 95 VAL A O 1
ATOM 789 N N . ALA A 1 96 ? 10.752 0.085 -18.808 1.00 79.06 96 ALA A N 1
ATOM 790 C CA . ALA A 1 96 ? 12.075 -0.062 -19.413 1.00 79.06 96 ALA A CA 1
ATOM 791 C C . ALA A 1 96 ? 12.030 -0.840 -20.743 1.00 79.06 96 ALA A C 1
ATOM 793 O O . ALA A 1 96 ? 12.758 -0.505 -21.681 1.00 79.06 96 ALA A O 1
ATOM 794 N N . ALA A 1 97 ? 11.171 -1.858 -20.839 1.00 80.50 97 ALA A N 1
ATOM 795 C CA . ALA A 1 97 ? 10.991 -2.630 -22.063 1.00 80.50 97 ALA A CA 1
ATOM 796 C C . ALA A 1 97 ? 10.281 -1.811 -23.152 1.00 80.50 97 ALA A C 1
ATOM 798 O O . ALA A 1 97 ? 10.738 -1.796 -24.295 1.00 80.50 97 ALA A O 1
ATOM 799 N N . ASP A 1 98 ? 9.215 -1.098 -22.796 1.00 80.56 98 ASP A N 1
ATOM 800 C CA . ASP A 1 98 ? 8.429 -0.274 -23.716 1.00 80.56 98 ASP A CA 1
ATOM 801 C C . ASP A 1 98 ? 9.226 0.943 -24.206 1.00 80.56 98 ASP A C 1
ATOM 803 O O . ASP A 1 98 ? 9.279 1.195 -25.406 1.00 80.56 98 ASP A O 1
ATOM 807 N N . ALA A 1 99 ? 9.976 1.613 -23.325 1.00 83.25 99 ALA A N 1
ATOM 808 C CA . ALA A 1 99 ? 10.882 2.698 -23.709 1.00 83.25 99 ALA A CA 1
ATOM 809 C C . ALA A 1 99 ? 11.913 2.239 -24.752 1.00 83.25 99 ALA A C 1
ATOM 811 O O . ALA A 1 99 ? 12.159 2.927 -25.745 1.00 83.25 99 ALA A O 1
ATOM 812 N N . LYS A 1 100 ? 12.477 1.036 -24.570 1.00 81.94 100 LYS A N 1
ATOM 813 C CA . LYS A 1 100 ? 13.420 0.438 -25.523 1.00 81.94 100 LYS A CA 1
ATOM 814 C C . LYS A 1 100 ? 12.752 0.081 -26.856 1.00 81.94 100 LYS A C 1
ATOM 816 O O . LYS A 1 100 ? 13.387 0.237 -27.896 1.00 81.94 100 LYS A O 1
ATOM 821 N N . ARG A 1 101 ? 11.504 -0.402 -26.836 1.00 82.12 101 ARG A N 1
ATOM 822 C CA . ARG A 1 101 ? 10.732 -0.735 -28.050 1.00 82.12 101 ARG A CA 1
ATOM 823 C C . ARG A 1 101 ? 10.359 0.505 -28.852 1.00 82.12 101 ARG A C 1
ATOM 825 O O . ARG A 1 101 ? 10.457 0.476 -30.074 1.00 82.12 101 ARG A O 1
ATOM 832 N N . ASP A 1 102 ? 9.989 1.575 -28.162 1.00 80.25 102 ASP A N 1
ATOM 833 C CA . ASP A 1 102 ? 9.512 2.812 -28.781 1.00 80.25 102 ASP A CA 1
ATOM 834 C C . ASP A 1 102 ? 10.654 3.799 -29.088 1.00 80.25 102 ASP A C 1
ATOM 836 O O . ASP A 1 102 ? 10.420 4.866 -29.650 1.00 80.25 102 ASP A O 1
ATOM 840 N N . GLY A 1 103 ? 11.898 3.469 -28.713 1.00 82.75 103 GLY A N 1
ATOM 841 C CA . GLY A 1 103 ? 13.058 4.352 -28.874 1.00 82.75 103 GLY A CA 1
ATOM 842 C C . GLY A 1 103 ? 12.962 5.637 -28.044 1.00 82.75 103 GLY A C 1
ATOM 843 O O . GLY A 1 103 ? 13.598 6.638 -28.373 1.00 82.75 103 GLY A O 1
ATOM 844 N N . THR A 1 104 ? 12.149 5.630 -26.985 1.00 80.62 104 THR A N 1
ATOM 845 C CA . THR A 1 104 ? 11.907 6.785 -26.112 1.00 80.62 104 THR A CA 1
ATOM 846 C C . THR A 1 104 ? 12.606 6.613 -24.764 1.00 80.62 104 THR A C 1
ATOM 848 O O . THR A 1 104 ? 13.204 5.578 -24.473 1.00 80.62 104 THR A O 1
ATOM 851 N N . ASN A 1 105 ? 12.577 7.647 -23.918 1.00 82.94 105 ASN A N 1
ATOM 852 C CA . ASN A 1 105 ? 13.107 7.539 -22.562 1.00 82.94 105 ASN A CA 1
ATOM 853 C C . ASN A 1 105 ? 12.044 6.980 -21.581 1.00 82.94 105 ASN A C 1
ATOM 855 O O . ASN A 1 105 ? 10.839 7.144 -21.809 1.00 82.94 105 ASN A O 1
ATOM 859 N N . PRO A 1 106 ? 12.462 6.361 -20.457 1.00 76.31 106 PRO A N 1
ATOM 860 C CA . PRO A 1 106 ? 11.536 5.785 -19.475 1.00 76.31 106 PRO A CA 1
ATOM 861 C C . PRO A 1 106 ? 10.516 6.787 -18.912 1.00 76.31 106 PRO A C 1
ATOM 863 O O . PRO A 1 106 ? 9.364 6.436 -18.672 1.00 76.31 106 PRO A O 1
ATOM 866 N N . GLY A 1 107 ? 10.905 8.056 -18.745 1.00 78.88 107 GLY A N 1
ATOM 867 C CA . GLY A 1 107 ? 10.011 9.106 -18.249 1.00 78.88 107 GLY A CA 1
ATOM 868 C C . GLY A 1 107 ? 8.881 9.446 -19.227 1.00 78.88 107 GLY A C 1
ATOM 869 O O . GLY A 1 107 ? 7.736 9.613 -18.812 1.00 78.88 107 GLY A O 1
ATOM 870 N N . ALA A 1 108 ? 9.176 9.481 -20.527 1.00 79.81 108 ALA A N 1
ATOM 871 C CA . ALA A 1 108 ? 8.203 9.701 -21.590 1.00 79.81 108 ALA A CA 1
ATOM 872 C C . ALA A 1 108 ? 7.228 8.523 -21.706 1.00 79.81 108 ALA A C 1
ATOM 874 O O . ALA A 1 108 ? 6.037 8.742 -21.908 1.00 79.81 108 ALA A O 1
ATOM 875 N N . THR A 1 109 ? 7.706 7.292 -21.497 1.00 80.62 109 THR A N 1
ATOM 876 C CA . THR A 1 109 ? 6.863 6.085 -21.471 1.00 80.62 109 THR A CA 1
ATOM 877 C C . THR A 1 109 ? 5.908 6.092 -20.270 1.00 80.62 109 THR A C 1
ATOM 879 O O . THR A 1 109 ? 4.713 5.843 -20.433 1.00 80.62 109 THR A O 1
ATOM 882 N N . ILE A 1 110 ? 6.385 6.472 -19.075 1.00 82.50 110 ILE A N 1
ATOM 883 C CA . ILE A 1 110 ? 5.524 6.671 -17.891 1.00 82.50 110 ILE A CA 1
ATOM 884 C C . ILE A 1 110 ? 4.494 7.775 -18.155 1.00 82.50 110 ILE A C 1
ATOM 886 O O . ILE A 1 110 ? 3.306 7.590 -17.892 1.00 82.50 110 ILE A O 1
ATOM 890 N N . GLY A 1 111 ? 4.931 8.914 -18.701 1.00 80.94 111 GLY A N 1
ATOM 891 C CA . GLY A 1 111 ? 4.051 10.031 -19.041 1.00 80.94 111 GLY A CA 1
ATOM 892 C C . GLY A 1 111 ? 2.971 9.633 -20.045 1.00 80.94 111 GLY A C 1
ATOM 893 O O . GLY A 1 111 ? 1.795 9.921 -19.826 1.00 80.94 111 GLY A O 1
ATOM 894 N N . LEU A 1 112 ? 3.346 8.907 -21.102 1.00 81.50 112 LEU A N 1
ATOM 895 C CA . LEU A 1 112 ? 2.415 8.386 -22.097 1.00 81.50 112 LEU A CA 1
ATOM 896 C C . LEU A 1 112 ? 1.424 7.404 -21.473 1.00 81.50 112 LEU A C 1
ATOM 898 O O . LEU A 1 112 ? 0.236 7.537 -21.730 1.00 81.50 112 LEU A O 1
ATOM 902 N N . PHE A 1 113 ? 1.865 6.466 -20.634 1.00 78.31 113 PHE A N 1
ATOM 903 C CA . PHE A 1 113 ? 0.971 5.535 -19.940 1.00 78.31 113 PHE A CA 1
ATOM 904 C C . PHE A 1 113 ? -0.075 6.273 -19.084 1.00 78.31 113 PHE A C 1
ATOM 906 O O . PHE A 1 113 ? -1.272 5.999 -19.185 1.00 78.31 113 PHE A O 1
ATOM 913 N N . LEU A 1 114 ? 0.356 7.267 -18.300 1.00 81.69 114 LEU A N 1
ATOM 914 C CA . LEU A 1 114 ? -0.522 8.036 -17.408 1.00 81.69 114 LEU A CA 1
ATOM 915 C C . LEU A 1 114 ? -1.473 8.989 -18.152 1.00 81.69 114 LEU A C 1
ATOM 917 O O . LEU A 1 114 ? -2.590 9.233 -17.689 1.00 81.69 114 LEU A O 1
ATOM 921 N N . LEU A 1 115 ? -1.045 9.542 -19.289 1.00 81.88 115 LEU A N 1
ATOM 922 C CA . LEU A 1 115 ? -1.860 10.439 -20.116 1.00 81.88 115 LEU A CA 1
ATOM 923 C C . LEU A 1 115 ? -2.809 9.662 -21.030 1.00 81.88 115 LEU A C 1
ATOM 925 O O . LEU A 1 115 ? -3.991 9.989 -21.125 1.00 81.88 115 LEU A O 1
ATOM 929 N N . LYS A 1 116 ? -2.308 8.614 -21.684 1.00 69.62 116 LYS A N 1
ATOM 930 C CA . LYS A 1 116 ? -3.066 7.799 -22.639 1.00 69.62 116 LYS A CA 1
ATOM 931 C C . LYS A 1 116 ? -4.090 6.895 -21.957 1.00 69.62 116 LYS A C 1
ATOM 933 O O . LYS A 1 116 ? -5.099 6.571 -22.572 1.00 69.62 116 LYS A O 1
ATOM 938 N N . GLY A 1 117 ? -3.892 6.555 -20.683 1.00 59.88 117 GLY A N 1
ATOM 939 C CA . GLY A 1 117 ? -4.902 5.880 -19.865 1.00 59.88 117 GLY A CA 1
ATOM 940 C C . GLY A 1 117 ? -6.145 6.726 -19.542 1.00 59.88 117 GLY A C 1
ATOM 941 O O . GLY A 1 117 ? -7.113 6.176 -19.036 1.00 59.88 117 GLY A O 1
ATOM 942 N N . ARG A 1 118 ? -6.147 8.042 -19.826 1.00 58.75 118 ARG A N 1
ATOM 943 C CA . ARG A 1 118 ? -7.253 8.968 -19.498 1.00 58.75 118 ARG A CA 1
ATOM 944 C C . ARG A 1 118 ? -8.275 9.161 -20.628 1.00 58.75 118 ARG A C 1
ATOM 946 O O . ARG A 1 118 ? -9.318 9.756 -20.394 1.00 58.75 118 ARG A O 1
ATOM 953 N N . SER A 1 119 ? -7.975 8.719 -21.851 1.00 59.16 119 SER A N 1
ATOM 954 C CA . SER A 1 119 ? -8.782 9.001 -23.050 1.00 59.16 119 SER A CA 1
ATOM 955 C C . SER A 1 119 ? -9.648 7.828 -23.530 1.00 59.16 119 SER A C 1
ATOM 957 O O . SER A 1 119 ? -9.986 7.762 -24.714 1.00 59.16 119 SER A O 1
ATOM 959 N N . ARG A 1 120 ? -10.001 6.902 -22.635 1.00 49.09 120 ARG A N 1
ATOM 960 C CA . ARG A 1 120 ? -10.963 5.823 -22.894 1.00 49.09 120 ARG A CA 1
ATOM 961 C C . ARG A 1 120 ? -12.022 5.781 -21.811 1.00 49.09 120 ARG A C 1
ATOM 963 O O . ARG A 1 120 ? -11.633 5.943 -20.635 1.00 49.09 120 ARG A O 1
#

Foldseek 3Di:
DVVVVVVVCVVPDDDDDPLNVLLVVLVVQLVVLVCLLVVLVCCVPVPVVVVLVVDDPVCNVVCCVPPVVVSVVSNVVSVCSNVVSVVVSCLSPPLVVVCVVVVHDSVVSVVCVVVVVVPD